Protein AF-A0A024Q5N3-F1 (afdb_monomer_lite)

Organism: NCBI:txid1462526

Structure (mmCIF, N/CA/C/O backbone):
data_AF-A0A024Q5N3-F1
#
_entry.id   AF-A0A024Q5N3-F1
#
loop_
_atom_site.group_PDB
_atom_site.id
_atom_site.type_symbol
_atom_site.label_atom_id
_atom_site.label_alt_id
_atom_site.label_comp_id
_atom_site.label_asym_id
_atom_site.label_entity_id
_atom_site.label_seq_id
_atom_site.pdbx_PDB_ins_code
_atom_site.Cartn_x
_atom_site.Cartn_y
_atom_site.Cartn_z
_atom_site.occupancy
_atom_site.B_iso_or_equiv
_atom_site.auth_seq_id
_atom_site.auth_comp_id
_atom_site.auth_asym_id
_atom_site.auth_atom_id
_atom_site.pdbx_PDB_model_num
ATOM 1 N N . MET A 1 1 ? -43.959 -1.132 34.176 1.00 40.09 1 MET A N 1
ATOM 2 C CA . MET A 1 1 ? -42.951 -1.967 33.492 1.00 40.09 1 MET A CA 1
ATOM 3 C C . MET A 1 1 ? -42.420 -1.121 32.351 1.00 40.09 1 MET A C 1
ATOM 5 O O . MET A 1 1 ? -43.233 -0.671 31.560 1.00 40.09 1 MET A O 1
ATOM 9 N N . SER A 1 2 ? -41.135 -0.762 32.372 1.00 48.28 2 SER A N 1
ATOM 10 C CA . SER A 1 2 ? -40.519 0.089 31.346 1.00 48.28 2 SER A CA 1
ATOM 11 C C . SER A 1 2 ? -39.813 -0.834 30.360 1.00 48.28 2 SER A C 1
ATOM 13 O O . SER A 1 2 ? -38.834 -1.474 30.735 1.00 48.28 2 SER A O 1
ATOM 15 N N . GLU A 1 3 ? -40.350 -0.969 29.152 1.00 47.81 3 GLU A N 1
ATOM 16 C CA . GLU A 1 3 ? -39.669 -1.657 28.057 1.00 47.81 3 GLU A CA 1
ATOM 17 C C . GLU A 1 3 ? -38.623 -0.696 27.489 1.00 47.81 3 GLU A C 1
ATOM 19 O O . GLU A 1 3 ? -38.945 0.362 26.953 1.00 47.81 3 GLU A O 1
ATOM 24 N N . THR A 1 4 ? -37.350 -1.020 27.697 1.00 51.47 4 THR A N 1
ATOM 25 C CA . THR A 1 4 ? -36.238 -0.295 27.084 1.00 51.47 4 THR A CA 1
ATOM 26 C C . THR A 1 4 ? -36.064 -0.834 25.669 1.00 51.47 4 THR A C 1
ATOM 28 O O . THR A 1 4 ? -35.485 -1.902 25.481 1.00 51.47 4 THR A O 1
ATOM 31 N N . GLU A 1 5 ? -36.563 -0.114 24.667 1.00 50.31 5 GLU A N 1
ATOM 32 C CA . GLU A 1 5 ? -36.294 -0.436 23.264 1.00 50.31 5 GLU A CA 1
ATOM 33 C C . GLU A 1 5 ? -34.859 -0.032 22.900 1.00 50.31 5 GLU A C 1
ATOM 35 O O . GLU A 1 5 ? -34.564 1.130 22.601 1.00 50.31 5 GLU A O 1
ATOM 40 N N . SER A 1 6 ? -33.935 -0.998 22.913 1.00 49.00 6 SER A N 1
ATOM 41 C CA . SER A 1 6 ? -32.600 -0.787 22.354 1.00 49.00 6 SER A CA 1
ATOM 42 C C . SER A 1 6 ? -32.689 -0.791 20.830 1.00 49.00 6 SER A C 1
ATOM 44 O O . SER A 1 6 ? -32.915 -1.830 20.209 1.00 49.00 6 SER A O 1
ATOM 46 N N . HIS A 1 7 ? -32.487 0.367 20.218 1.00 49.19 7 HIS A N 1
ATOM 47 C CA . HIS A 1 7 ? -32.388 0.484 18.772 1.00 49.19 7 HIS A CA 1
ATOM 48 C C . HIS A 1 7 ? -30.937 0.218 18.358 1.00 49.19 7 HIS A C 1
ATOM 50 O O . HIS A 1 7 ? -30.071 1.078 18.496 1.00 49.19 7 HIS A O 1
ATOM 56 N N . GLY A 1 8 ? -30.658 -0.996 17.886 1.00 46.12 8 GLY A N 1
ATOM 57 C CA . GLY A 1 8 ? -29.378 -1.341 17.271 1.00 46.12 8 GLY A CA 1
ATOM 58 C C . GLY A 1 8 ? -29.438 -1.101 15.766 1.00 46.12 8 GLY A C 1
ATOM 59 O O . GLY A 1 8 ? -30.262 -1.703 15.081 1.00 46.12 8 GLY A O 1
ATOM 60 N N . LYS A 1 9 ? -28.572 -0.234 15.233 1.00 54.22 9 LYS A N 1
ATOM 61 C CA . LYS A 1 9 ? -28.393 -0.071 13.785 1.00 54.22 9 LYS A CA 1
ATOM 62 C C . LYS A 1 9 ? -27.210 -0.929 13.345 1.00 54.22 9 LYS A C 1
ATOM 64 O O . LYS A 1 9 ? -26.081 -0.652 13.732 1.00 54.22 9 LYS A O 1
ATOM 69 N N . VAL A 1 10 ? -27.464 -1.954 12.534 1.00 48.44 10 VAL A N 1
ATOM 70 C CA . VAL A 1 10 ? -26.396 -2.699 11.854 1.00 48.44 10 VAL A CA 1
ATOM 71 C C . VAL A 1 10 ? -25.972 -1.885 10.633 1.00 48.44 10 VAL A C 1
ATOM 73 O O . VAL A 1 10 ? -26.799 -1.582 9.773 1.00 48.44 10 VAL A O 1
ATOM 76 N N . VAL A 1 11 ? -24.701 -1.491 10.580 1.00 57.25 11 VAL A N 1
ATOM 77 C CA . VAL A 1 11 ? -24.090 -0.817 9.427 1.00 57.25 11 VAL A CA 1
ATOM 78 C C . VAL A 1 11 ? -23.000 -1.738 8.891 1.00 57.25 11 VAL A C 1
ATOM 80 O O . VAL A 1 11 ? -22.147 -2.180 9.656 1.00 57.25 11 VAL A O 1
ATOM 83 N N . ASN A 1 12 ? -23.035 -2.043 7.593 1.00 52.88 12 ASN A N 1
ATOM 84 C CA . ASN A 1 12 ? -21.950 -2.766 6.934 1.00 52.88 12 ASN A CA 1
ATOM 85 C C . ASN A 1 12 ? -20.799 -1.784 6.689 1.00 52.88 12 ASN A C 1
ATOM 87 O O . ASN A 1 12 ? -20.980 -0.836 5.929 1.00 52.88 12 ASN A O 1
ATOM 91 N N . ALA A 1 13 ? -19.652 -2.000 7.332 1.00 61.28 13 ALA A N 1
ATOM 92 C CA . ALA A 1 13 ? -18.434 -1.246 7.050 1.00 61.28 13 ALA A CA 1
ATOM 93 C C . ALA A 1 13 ? -17.766 -1.787 5.777 1.00 61.28 13 ALA A C 1
ATOM 95 O O . ALA A 1 13 ? -17.676 -3.001 5.586 1.00 61.28 13 ALA A O 1
ATOM 96 N N . THR A 1 14 ? -17.310 -0.888 4.912 1.00 78.06 14 THR A N 1
ATOM 97 C CA . THR A 1 14 ? -16.452 -1.192 3.761 1.00 78.06 14 THR A CA 1
ATOM 98 C C . THR A 1 14 ? -14.983 -0.993 4.130 1.00 78.06 14 THR A C 1
ATOM 100 O O . THR A 1 14 ? -14.680 -0.358 5.140 1.00 78.06 14 THR A O 1
ATOM 103 N N . THR A 1 15 ? -14.045 -1.466 3.301 1.00 78.81 15 THR A N 1
ATOM 104 C CA . THR A 1 15 ? -12.610 -1.199 3.513 1.00 78.81 15 THR A CA 1
ATOM 105 C C . THR A 1 15 ? -12.330 0.296 3.671 1.00 78.81 15 THR A C 1
ATOM 107 O O . THR A 1 15 ? -11.554 0.679 4.538 1.00 78.81 15 THR A O 1
ATOM 110 N N . LYS A 1 16 ? -13.022 1.148 2.903 1.00 80.38 16 LYS A N 1
ATOM 111 C CA . LYS A 1 16 ? -12.877 2.613 2.938 1.00 80.38 16 LYS A CA 1
ATOM 112 C C . LYS A 1 16 ? -13.357 3.259 4.238 1.00 80.38 16 LYS A C 1
ATOM 114 O O . LYS A 1 16 ? -13.024 4.409 4.489 1.00 80.38 16 LYS A O 1
ATOM 119 N N . ASP A 1 17 ? -1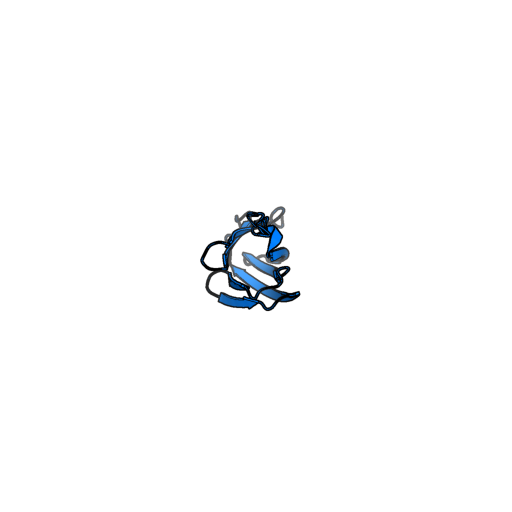4.141 2.540 5.039 1.00 84.19 17 ASP A N 1
ATOM 120 C CA . ASP A 1 17 ? -14.564 2.983 6.370 1.00 84.19 17 ASP A CA 1
ATOM 121 C C . ASP A 1 17 ? -13.557 2.567 7.459 1.00 84.19 17 ASP A C 1
ATOM 123 O O . ASP A 1 17 ? -13.656 3.020 8.597 1.00 84.19 17 ASP A O 1
ATOM 127 N N . LEU A 1 18 ? -12.601 1.689 7.128 1.00 89.56 18 LEU A N 1
ATOM 128 C CA . LEU A 1 18 ? -11.654 1.082 8.067 1.00 89.56 18 LEU A CA 1
ATOM 129 C C . LEU A 1 18 ? -10.211 1.528 7.822 1.00 89.56 18 LEU A C 1
ATOM 131 O O . LEU A 1 18 ? -9.476 1.808 8.769 1.00 89.56 18 LEU A O 1
ATOM 135 N N . LEU A 1 19 ? -9.809 1.589 6.553 1.00 92.69 19 LEU A N 1
ATOM 136 C CA . LEU A 1 19 ? -8.466 1.930 6.111 1.00 92.69 19 LEU A CA 1
ATOM 137 C C . LEU A 1 19 ? -8.512 3.049 5.071 1.00 92.69 19 LEU A C 1
ATOM 139 O O . LEU A 1 19 ? -9.317 3.020 4.140 1.00 92.69 19 LEU A O 1
ATOM 143 N N . ASP A 1 20 ? -7.585 3.987 5.208 1.00 94.69 20 ASP A N 1
ATOM 144 C CA . ASP A 1 20 ? -7.232 4.948 4.169 1.00 94.69 20 ASP A CA 1
ATOM 145 C C . ASP A 1 20 ? -5.939 4.465 3.499 1.00 94.69 20 ASP A C 1
ATOM 147 O O . ASP A 1 20 ? -4.934 4.230 4.177 1.00 94.69 20 ASP A O 1
ATOM 151 N N . ILE A 1 21 ? -6.004 4.204 2.194 1.00 93.94 21 ILE A N 1
ATOM 152 C CA . ILE A 1 21 ? -4.962 3.510 1.430 1.00 93.94 21 ILE A CA 1
ATOM 153 C C . ILE A 1 21 ? -4.554 4.398 0.264 1.00 93.94 21 ILE A C 1
ATOM 155 O O . ILE A 1 21 ? -5.388 4.767 -0.561 1.00 93.94 21 ILE A O 1
ATOM 159 N N . ASP A 1 22 ? -3.260 4.665 0.178 1.00 94.25 22 ASP A N 1
ATOM 160 C CA . ASP A 1 22 ? -2.646 5.466 -0.869 1.00 94.25 22 ASP A CA 1
ATOM 161 C C . ASP A 1 22 ? -1.402 4.734 -1.397 1.00 94.25 22 ASP A C 1
ATOM 163 O O . ASP A 1 22 ? -0.711 4.030 -0.648 1.00 94.25 22 ASP A O 1
ATOM 167 N N . ALA A 1 23 ? -1.164 4.819 -2.704 1.00 94.00 23 ALA A N 1
ATOM 168 C CA . ALA A 1 23 ? -0.028 4.177 -3.340 1.00 94.00 23 ALA A CA 1
ATOM 169 C C . ALA A 1 23 ? 0.480 5.004 -4.522 1.00 94.00 23 ALA A C 1
ATOM 171 O O . ALA A 1 23 ? -0.257 5.257 -5.475 1.00 94.00 23 ALA A O 1
ATOM 172 N N . ASP A 1 24 ? 1.767 5.338 -4.481 1.00 93.00 24 ASP A N 1
ATOM 173 C CA . ASP A 1 24 ? 2.421 6.228 -5.435 1.00 93.00 24 ASP A CA 1
ATOM 174 C C . ASP A 1 24 ? 3.613 5.538 -6.105 1.00 93.00 24 ASP A C 1
ATOM 176 O O . ASP A 1 24 ? 4.490 4.969 -5.445 1.00 93.00 24 ASP A O 1
ATOM 180 N N . LEU A 1 25 ? 3.703 5.641 -7.433 1.00 92.00 25 LEU A N 1
ATOM 181 C CA . LEU A 1 25 ? 4.918 5.285 -8.165 1.00 92.00 25 LEU A CA 1
ATOM 182 C C . LEU A 1 25 ? 5.970 6.385 -7.968 1.00 92.00 25 LEU A C 1
ATOM 184 O O . LEU A 1 25 ? 5.836 7.485 -8.499 1.00 92.00 25 LEU A O 1
ATOM 188 N N . LEU A 1 26 ? 7.057 6.076 -7.260 1.00 92.06 26 LEU A N 1
ATOM 189 C CA . LEU A 1 26 ? 8.162 7.015 -7.054 1.00 92.06 26 LEU A CA 1
ATOM 190 C C . LEU A 1 26 ? 9.141 7.027 -8.231 1.00 92.06 26 LEU A C 1
ATOM 192 O O . LEU A 1 26 ? 9.687 8.069 -8.584 1.00 92.06 26 LEU A O 1
ATOM 196 N N . SER A 1 27 ? 9.433 5.856 -8.803 1.00 90.75 27 SER A N 1
ATOM 197 C CA . SER A 1 27 ? 10.308 5.732 -9.975 1.00 90.75 27 SER A CA 1
ATOM 198 C C . SER A 1 27 ? 10.127 4.400 -10.690 1.00 90.75 27 SER A C 1
ATOM 200 O O . SER A 1 27 ? 9.778 3.396 -10.069 1.00 90.75 27 SER A O 1
ATOM 202 N N . PHE A 1 28 ? 10.436 4.401 -11.985 1.00 90.12 28 PHE A N 1
ATOM 203 C CA . PHE A 1 28 ? 10.577 3.213 -12.817 1.00 90.12 28 PHE A CA 1
ATOM 204 C C . PHE A 1 28 ? 11.836 3.369 -13.672 1.00 90.12 28 PHE A C 1
ATOM 206 O O . PHE A 1 28 ? 11.945 4.323 -14.443 1.00 90.12 28 PHE A O 1
ATOM 213 N N . ASP A 1 29 ? 12.822 2.496 -13.473 1.00 88.75 29 ASP A N 1
ATOM 214 C CA . ASP A 1 29 ? 14.123 2.611 -14.134 1.00 88.75 29 ASP A CA 1
ATOM 215 C C . ASP A 1 29 ? 14.257 1.733 -15.392 1.00 88.75 29 ASP A C 1
ATOM 217 O O . ASP A 1 29 ? 13.436 0.864 -15.683 1.00 88.75 29 ASP A O 1
ATOM 221 N N . ALA A 1 30 ? 15.344 1.941 -16.142 1.00 87.75 30 ALA A N 1
ATOM 222 C CA . ALA A 1 30 ? 15.643 1.190 -17.364 1.00 87.75 30 ALA A CA 1
ATOM 223 C C . ALA A 1 30 ? 15.972 -0.300 -17.124 1.00 87.75 30 ALA A C 1
ATOM 225 O O . ALA A 1 30 ? 16.017 -1.079 -18.074 1.00 87.75 30 ALA A O 1
ATOM 226 N N . ALA A 1 31 ? 16.219 -0.710 -15.875 1.00 91.88 31 ALA A N 1
ATOM 227 C CA . ALA A 1 31 ? 16.363 -2.116 -15.491 1.00 91.88 31 ALA A CA 1
ATOM 228 C C . ALA A 1 31 ? 15.008 -2.765 -15.149 1.00 91.88 31 ALA A C 1
ATOM 230 O O . ALA A 1 31 ? 14.960 -3.927 -14.721 1.00 91.88 31 ALA A O 1
ATOM 231 N N . CYS A 1 32 ? 13.923 -2.021 -15.370 1.00 91.38 32 CYS A N 1
ATOM 232 C CA . CYS A 1 32 ? 12.544 -2.406 -15.142 1.00 91.38 32 CYS A CA 1
ATOM 233 C C . CYS A 1 32 ? 12.276 -2.678 -13.655 1.00 91.38 32 CYS A C 1
ATOM 235 O O . CYS A 1 32 ? 11.567 -3.614 -13.271 1.00 91.38 32 CYS A O 1
ATOM 237 N N . VAL A 1 33 ? 12.891 -1.847 -12.809 1.00 93.31 33 VAL A N 1
ATOM 238 C CA . VAL A 1 33 ? 12.710 -1.828 -11.362 1.00 93.31 33 VAL A CA 1
ATOM 239 C C . VAL A 1 33 ? 11.861 -0.622 -10.985 1.00 93.31 33 VAL A C 1
ATOM 241 O O . VAL A 1 33 ? 12.175 0.519 -11.322 1.00 93.31 33 VAL A O 1
ATOM 244 N N . THR A 1 34 ? 10.775 -0.886 -10.267 1.00 91.81 34 THR A N 1
ATOM 245 C CA . THR A 1 34 ? 9.847 0.123 -9.760 1.00 91.81 34 THR A CA 1
ATOM 246 C C . THR A 1 34 ? 10.062 0.329 -8.271 1.00 91.81 34 THR A C 1
ATOM 248 O O . THR A 1 34 ? 10.180 -0.651 -7.531 1.00 91.81 34 THR A O 1
ATOM 251 N N . ASN A 1 35 ? 10.035 1.580 -7.825 1.00 94.50 35 ASN A N 1
ATOM 252 C CA . ASN A 1 35 ? 9.944 1.937 -6.412 1.00 94.50 35 ASN A CA 1
ATOM 253 C C . ASN A 1 35 ? 8.581 2.564 -6.167 1.00 94.50 35 ASN A C 1
ATOM 255 O O . ASN A 1 35 ? 8.235 3.550 -6.817 1.00 94.50 35 ASN A O 1
ATOM 259 N N . ILE A 1 36 ? 7.813 1.975 -5.260 1.00 94.31 36 ILE A N 1
ATOM 260 C CA . ILE A 1 36 ? 6.422 2.349 -5.012 1.00 94.31 36 ILE A CA 1
ATOM 261 C C . ILE A 1 36 ? 6.261 2.606 -3.528 1.00 94.31 36 ILE A C 1
ATOM 263 O O . ILE A 1 36 ? 6.613 1.752 -2.721 1.00 94.31 36 ILE A O 1
ATOM 267 N N . GLU A 1 37 ? 5.748 3.773 -3.169 1.00 95.75 37 GLU A N 1
ATOM 268 C CA . GLU A 1 37 ? 5.375 4.069 -1.794 1.00 95.75 37 GLU A CA 1
ATOM 269 C C . GLU A 1 37 ? 3.950 3.584 -1.551 1.00 95.75 37 GLU A C 1
ATOM 271 O O . GLU A 1 37 ? 3.050 3.917 -2.311 1.00 95.75 37 GLU A O 1
ATOM 276 N N . ILE A 1 38 ? 3.749 2.792 -0.503 1.00 95.38 38 ILE A N 1
ATOM 277 C CA . ILE A 1 38 ? 2.429 2.350 -0.056 1.00 95.38 38 ILE A CA 1
ATOM 278 C C . ILE A 1 38 ? 2.196 2.918 1.334 1.00 95.38 38 ILE A C 1
ATOM 280 O O . ILE A 1 38 ? 2.993 2.685 2.249 1.00 95.38 38 ILE A O 1
ATOM 284 N N . LYS A 1 39 ? 1.081 3.626 1.492 1.00 96.38 39 LYS A N 1
ATOM 285 C CA . LYS A 1 39 ? 0.606 4.193 2.750 1.00 96.38 39 LYS A CA 1
ATOM 286 C C . LYS A 1 39 ? -0.722 3.554 3.114 1.00 96.38 39 LYS A C 1
ATOM 288 O O . LYS A 1 39 ? -1.654 3.531 2.318 1.00 96.38 39 LYS A O 1
ATOM 293 N N . ILE A 1 40 ? -0.807 3.027 4.329 1.00 95.81 40 ILE A N 1
ATOM 294 C CA . ILE A 1 40 ? -2.029 2.428 4.865 1.00 95.81 40 ILE A CA 1
ATOM 295 C C . ILE A 1 40 ? -2.245 3.002 6.253 1.00 95.81 40 ILE A C 1
ATOM 297 O O . ILE A 1 40 ? -1.445 2.771 7.160 1.00 95.81 40 ILE A O 1
ATOM 301 N N . LYS A 1 41 ? -3.330 3.747 6.428 1.00 96.25 41 LYS A N 1
ATOM 302 C CA . LYS A 1 41 ? -3.720 4.319 7.709 1.00 96.25 41 LYS A CA 1
ATOM 303 C C . LYS A 1 41 ? -4.945 3.607 8.247 1.00 96.25 41 LYS A C 1
ATOM 305 O O . LYS A 1 41 ? -5.952 3.497 7.555 1.00 96.25 41 LYS A O 1
ATOM 310 N N . ASN A 1 42 ? -4.884 3.186 9.503 1.00 95.56 42 ASN A N 1
ATOM 311 C CA . ASN A 1 42 ? -6.069 2.730 10.211 1.00 95.56 42 ASN A CA 1
ATOM 312 C C . ASN A 1 42 ? -6.902 3.941 10.650 1.00 95.56 42 ASN A C 1
ATOM 314 O O . ASN A 1 42 ? -6.463 4.735 11.482 1.00 95.56 42 ASN A O 1
ATOM 318 N N . ILE A 1 43 ? -8.090 4.093 10.070 1.00 95.50 43 ILE A N 1
ATOM 319 C CA . ILE A 1 43 ? -9.043 5.162 10.407 1.00 95.50 43 ILE A CA 1
ATOM 320 C C . ILE A 1 43 ? -10.184 4.667 11.306 1.00 95.50 43 ILE A C 1
ATOM 322 O O . ILE A 1 43 ? -11.044 5.460 11.680 1.00 95.50 43 ILE A O 1
ATOM 326 N N . ALA A 1 44 ? -10.180 3.384 11.674 1.00 91.44 44 ALA A N 1
ATOM 327 C CA . ALA A 1 44 ? -11.114 2.813 12.630 1.00 91.44 44 ALA A CA 1
ATOM 328 C C . ALA A 1 44 ? -10.659 3.031 14.083 1.00 91.44 44 ALA A C 1
ATOM 330 O O . ALA A 1 44 ? -9.475 3.186 14.380 1.00 91.44 44 ALA A O 1
ATOM 331 N N . ASP A 1 45 ? -11.614 2.937 15.010 1.00 91.75 45 ASP A N 1
ATOM 332 C CA . ASP A 1 45 ? -11.375 3.008 16.462 1.00 91.75 45 ASP A CA 1
ATOM 333 C C . ASP A 1 45 ? -10.905 1.671 17.071 1.00 91.75 45 ASP A C 1
ATOM 335 O O . ASP A 1 45 ? -10.806 1.524 18.291 1.00 91.75 45 ASP A O 1
ATOM 339 N N . VAL A 1 46 ? -10.634 0.669 16.233 1.00 91.25 46 VAL A N 1
ATOM 340 C CA . VAL A 1 46 ? -10.175 -0.663 16.640 1.00 91.25 46 VAL A CA 1
ATOM 341 C C . VAL A 1 46 ? -8.864 -1.007 15.957 1.00 91.25 46 VAL A C 1
ATOM 343 O O . VAL A 1 46 ? -8.553 -0.507 14.881 1.00 91.25 46 VAL A O 1
ATOM 346 N N . GLU A 1 47 ? -8.088 -1.880 16.583 1.00 94.25 47 GLU A N 1
ATOM 347 C CA . GLU A 1 47 ? -6.871 -2.407 15.983 1.00 94.25 47 GLU A CA 1
ATOM 348 C C . GLU A 1 47 ? -7.199 -3.316 14.790 1.00 94.25 47 GLU A C 1
ATOM 350 O O . GLU A 1 47 ? -8.088 -4.172 14.865 1.00 94.25 47 GLU A O 1
ATO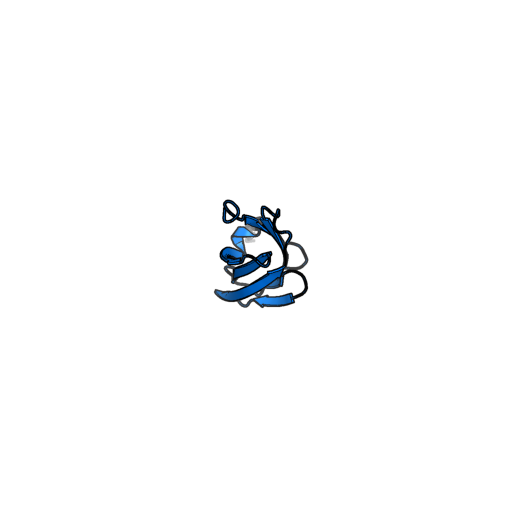M 355 N N . ILE A 1 48 ? -6.465 -3.139 13.689 1.00 93.44 48 ILE A N 1
ATOM 356 C CA . ILE A 1 48 ? -6.667 -3.889 12.451 1.00 93.44 48 ILE A CA 1
ATOM 357 C C . ILE A 1 48 ? -5.390 -4.663 12.106 1.00 93.44 48 ILE A C 1
ATOM 359 O O . ILE A 1 48 ? -4.395 -4.065 11.685 1.00 93.44 48 ILE A O 1
ATOM 363 N N . PRO A 1 49 ? -5.391 -6.004 12.226 1.00 94.50 49 PRO A N 1
ATOM 364 C CA . PRO A 1 49 ? -4.348 -6.823 11.633 1.00 94.50 49 PRO A CA 1
ATOM 365 C C . PRO A 1 49 ? -4.510 -6.833 10.111 1.00 94.50 49 PRO A C 1
ATOM 367 O O . PRO A 1 49 ? -5.589 -7.150 9.597 1.00 94.50 49 PRO A O 1
ATOM 370 N N . ILE A 1 50 ? -3.430 -6.528 9.396 1.00 94.06 50 ILE A N 1
ATOM 371 C CA . ILE A 1 50 ? -3.366 -6.560 7.935 1.00 94.06 50 ILE A CA 1
ATOM 372 C C . ILE A 1 50 ? -2.207 -7.433 7.449 1.00 94.06 50 ILE A C 1
ATOM 374 O O . ILE A 1 50 ? -1.247 -7.733 8.162 1.00 94.06 50 ILE A O 1
ATOM 378 N N . LYS A 1 51 ? -2.297 -7.836 6.192 1.00 94.81 51 LYS A N 1
ATOM 379 C CA . LYS A 1 51 ? -1.289 -8.557 5.439 1.00 94.81 51 LYS A CA 1
ATOM 380 C C . LYS A 1 51 ? -1.194 -7.904 4.063 1.00 94.81 51 LYS A C 1
ATOM 382 O O . LYS A 1 51 ? -2.144 -7.986 3.292 1.00 94.81 51 LYS A O 1
ATOM 387 N N . LEU A 1 52 ? -0.065 -7.257 3.792 1.00 93.81 52 LEU A N 1
ATOM 388 C CA . LEU A 1 52 ? 0.287 -6.693 2.493 1.00 93.81 52 LEU A CA 1
ATOM 389 C C . LEU A 1 52 ? 1.248 -7.667 1.802 1.00 93.81 52 LEU A C 1
ATOM 391 O O . LEU A 1 52 ? 2.378 -7.852 2.254 1.00 93.81 52 LEU A O 1
ATOM 395 N N . ASP A 1 53 ? 0.773 -8.343 0.759 1.00 91.69 53 ASP A N 1
ATOM 396 C CA . ASP A 1 53 ? 1.400 -9.523 0.156 1.00 91.69 53 ASP A CA 1
ATOM 397 C C . ASP A 1 53 ? 1.793 -10.569 1.207 1.00 91.69 53 ASP A C 1
ATOM 399 O O . ASP A 1 53 ? 0.933 -11.236 1.763 1.00 91.69 53 ASP A O 1
ATOM 403 N N . GLU A 1 54 ? 3.079 -10.736 1.518 1.00 89.38 54 GLU A N 1
ATOM 404 C CA . GLU A 1 54 ? 3.560 -11.668 2.545 1.00 89.38 54 GLU A CA 1
ATOM 405 C C . GLU A 1 54 ? 3.801 -10.994 3.904 1.00 89.38 54 GLU A C 1
ATOM 407 O O . GLU A 1 54 ? 3.942 -11.680 4.923 1.00 89.38 54 GLU A O 1
ATOM 412 N N . LYS A 1 55 ? 3.802 -9.658 3.949 1.00 91.62 55 LYS A N 1
ATOM 413 C CA . LYS A 1 55 ? 4.136 -8.877 5.138 1.00 91.62 55 LYS A CA 1
ATOM 414 C C . LYS A 1 55 ? 2.917 -8.707 6.032 1.00 91.62 55 LYS A C 1
ATOM 416 O O . LYS A 1 55 ? 1.930 -8.088 5.652 1.00 91.62 55 LYS A O 1
ATOM 421 N N . LYS A 1 56 ? 2.997 -9.244 7.248 1.00 94.50 56 LYS A N 1
ATOM 422 C CA . LYS A 1 56 ? 1.963 -9.086 8.278 1.00 94.50 56 LYS A CA 1
ATOM 423 C C . LYS A 1 56 ? 2.264 -7.871 9.145 1.00 94.50 56 LYS A C 1
ATOM 425 O O . LYS A 1 56 ? 3.404 -7.692 9.570 1.00 94.50 56 LYS A O 1
ATOM 430 N N . LEU A 1 57 ? 1.239 -7.077 9.417 1.00 93.94 57 LEU A N 1
ATOM 431 C CA . LEU A 1 57 ? 1.297 -5.859 10.216 1.00 93.94 57 LEU A CA 1
ATOM 432 C C . LEU A 1 57 ? 0.061 -5.793 11.113 1.00 93.94 57 LEU A C 1
ATOM 434 O O . LEU A 1 57 ? -0.966 -6.414 10.839 1.00 93.94 57 LEU A O 1
ATOM 438 N N . GLN A 1 58 ? 0.159 -5.018 12.180 1.00 94.94 58 GLN A N 1
ATOM 439 C CA . GLN A 1 58 ? -0.940 -4.754 13.094 1.00 94.94 58 GLN A CA 1
ATOM 440 C C . GLN A 1 58 ? -1.008 -3.245 13.259 1.00 94.94 58 GLN A C 1
ATOM 442 O O .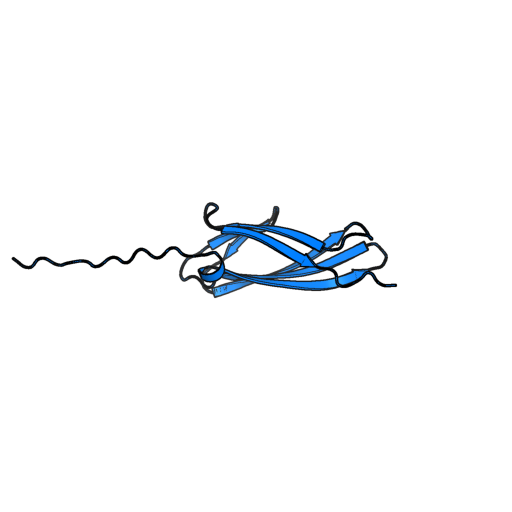 GLN A 1 58 ? -0.032 -2.651 13.702 1.00 94.94 58 GLN A O 1
ATOM 447 N N . LEU A 1 59 ? -2.106 -2.638 12.806 1.00 95.69 59 LEU A N 1
ATOM 448 C CA . LEU A 1 59 ? -2.282 -1.191 12.825 1.00 95.69 59 LEU A CA 1
ATOM 449 C C . LEU A 1 59 ? -3.197 -0.801 13.978 1.00 95.69 59 LEU A C 1
ATOM 451 O O . LEU A 1 59 ? -4.381 -1.148 13.993 1.00 95.69 59 LEU A O 1
ATOM 455 N N . SER A 1 60 ? -2.659 -0.039 14.918 1.00 96.88 60 SER A N 1
ATOM 456 C CA . SER A 1 60 ? -3.418 0.596 15.993 1.00 96.88 60 SER A CA 1
ATOM 457 C C . SER A 1 60 ? -4.356 1.677 15.432 1.00 96.88 60 SER A C 1
ATOM 459 O O . SER A 1 60 ? -4.101 2.194 14.342 1.00 96.88 60 SER A O 1
ATOM 461 N N . PRO A 1 61 ? -5.425 2.066 16.148 1.00 96.94 61 PRO A N 1
ATOM 462 C CA . PRO A 1 61 ? -6.281 3.182 15.742 1.00 96.94 61 PRO A CA 1
ATOM 463 C C . PRO A 1 61 ? -5.475 4.453 15.436 1.00 96.94 61 PRO A C 1
ATOM 465 O O . PRO A 1 61 ? -4.684 4.911 16.263 1.00 96.94 61 PRO A O 1
ATOM 468 N N . GLY A 1 62 ? -5.660 5.019 14.242 1.00 96.56 62 GLY A N 1
ATOM 469 C CA . GLY A 1 62 ? -4.949 6.211 13.773 1.00 96.56 62 GLY A CA 1
ATOM 470 C C . GLY A 1 62 ? -3.519 5.979 13.272 1.00 96.56 62 GLY A C 1
ATOM 471 O O . GLY A 1 62 ? -2.912 6.924 12.760 1.00 96.56 62 GLY A O 1
ATOM 472 N N . GLU A 1 63 ? -2.973 4.766 13.397 1.00 97.56 63 GLU A N 1
ATOM 473 C CA . GLU A 1 63 ? -1.611 4.440 12.970 1.00 97.56 63 GLU A CA 1
ATOM 474 C C . GLU A 1 63 ? -1.483 4.489 11.444 1.00 97.56 63 GLU A C 1
ATOM 476 O O . GLU A 1 63 ? -2.321 3.953 10.717 1.00 97.56 63 GLU A O 1
ATOM 481 N N . LEU A 1 64 ? -0.414 5.135 10.969 1.00 96.81 64 LEU A N 1
ATOM 482 C CA . LEU A 1 64 ? -0.027 5.177 9.564 1.00 96.81 64 LEU A CA 1
ATOM 483 C C . LEU A 1 64 ? 1.180 4.266 9.351 1.00 96.81 64 LEU A C 1
ATOM 485 O O . LEU A 1 64 ? 2.267 4.527 9.865 1.00 96.81 64 LEU A O 1
ATOM 489 N N . PHE A 1 65 ? 0.994 3.248 8.527 1.00 95.62 65 PHE A N 1
ATOM 490 C CA . PHE A 1 65 ? 2.076 2.485 7.935 1.00 95.62 65 PHE A CA 1
ATOM 491 C C . PHE A 1 65 ? 2.477 3.108 6.596 1.00 95.62 65 PHE A C 1
ATOM 493 O O . PHE A 1 65 ? 1.614 3.463 5.798 1.00 95.62 65 PHE A O 1
ATOM 500 N N . SER A 1 66 ? 3.783 3.239 6.361 1.00 95.88 66 SER A N 1
ATOM 501 C CA . SER A 1 66 ? 4.356 3.762 5.118 1.00 95.88 66 SER A CA 1
ATOM 502 C C . SER A 1 66 ? 5.604 2.961 4.772 1.00 95.88 66 SER A C 1
ATOM 504 O O . SER A 1 66 ? 6.516 2.854 5.595 1.00 95.88 66 SER A O 1
ATOM 506 N N . GLU A 1 67 ? 5.665 2.402 3.568 1.00 94.25 67 GLU A N 1
ATOM 507 C CA . GLU A 1 67 ? 6.828 1.652 3.093 1.00 94.25 67 GLU A CA 1
ATOM 508 C C . GLU A 1 67 ? 7.062 1.884 1.605 1.00 94.25 67 GLU A C 1
ATOM 510 O O . GLU A 1 67 ? 6.125 1.904 0.812 1.00 94.25 67 GLU A O 1
ATOM 515 N N . VAL A 1 68 ? 8.335 2.010 1.229 1.00 95.62 68 VAL A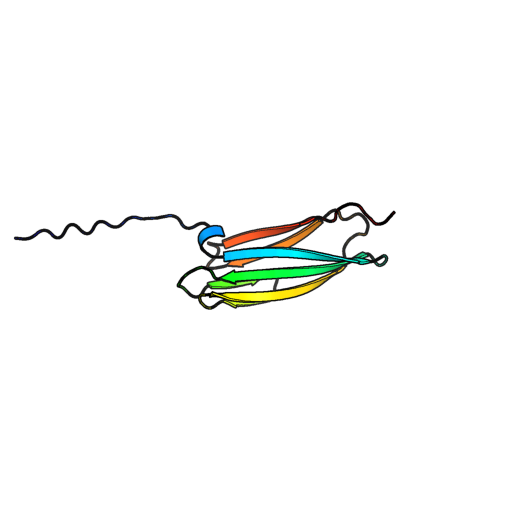 N 1
ATOM 516 C CA . VAL A 1 68 ? 8.748 1.978 -0.172 1.00 95.62 68 VAL A CA 1
ATOM 517 C C . VAL A 1 68 ? 9.088 0.541 -0.540 1.00 95.62 68 VAL A C 1
ATOM 519 O O . VAL A 1 68 ? 10.029 -0.042 -0.002 1.00 95.62 68 VAL A O 1
ATOM 522 N N . VAL A 1 69 ? 8.326 -0.023 -1.471 1.00 94.06 69 VAL A N 1
ATOM 523 C CA . VAL A 1 69 ? 8.524 -1.370 -1.991 1.00 94.06 69 VAL A CA 1
ATOM 524 C C . VAL A 1 69 ? 9.224 -1.293 -3.340 1.00 94.06 69 VAL A C 1
ATOM 526 O O . VAL A 1 69 ? 8.726 -0.695 -4.295 1.00 94.06 69 VAL A O 1
ATOM 529 N N . THR A 1 70 ? 10.380 -1.946 -3.427 1.00 94.69 70 THR A N 1
ATOM 530 C CA . THR A 1 70 ? 11.102 -2.139 -4.684 1.00 94.69 70 THR A CA 1
ATOM 531 C C . THR A 1 70 ? 10.679 -3.459 -5.319 1.00 94.69 70 THR A C 1
ATOM 533 O O . THR A 1 70 ? 10.811 -4.522 -4.710 1.00 94.69 70 THR A O 1
ATOM 536 N N . ARG A 1 71 ? 10.198 -3.416 -6.562 1.00 91.62 71 ARG A N 1
ATOM 537 C CA . ARG A 1 71 ? 9.822 -4.610 -7.331 1.00 91.62 71 ARG A CA 1
ATOM 538 C C . ARG A 1 71 ? 10.443 -4.579 -8.713 1.00 91.62 71 ARG A C 1
ATOM 540 O O . ARG A 1 71 ? 10.449 -3.553 -9.381 1.00 91.62 71 ARG A O 1
ATOM 547 N N . LYS A 1 72 ? 10.932 -5.735 -9.154 1.00 93.06 72 LYS A N 1
ATOM 548 C CA . LYS A 1 72 ? 11.295 -5.948 -10.552 1.00 93.06 72 LYS A CA 1
ATOM 549 C C . LYS A 1 72 ? 10.062 -6.427 -11.307 1.00 93.06 72 LYS A C 1
ATOM 551 O O . LYS A 1 72 ? 9.441 -7.405 -10.892 1.00 93.06 72 LYS A O 1
ATOM 556 N N . VAL A 1 73 ? 9.731 -5.752 -12.398 1.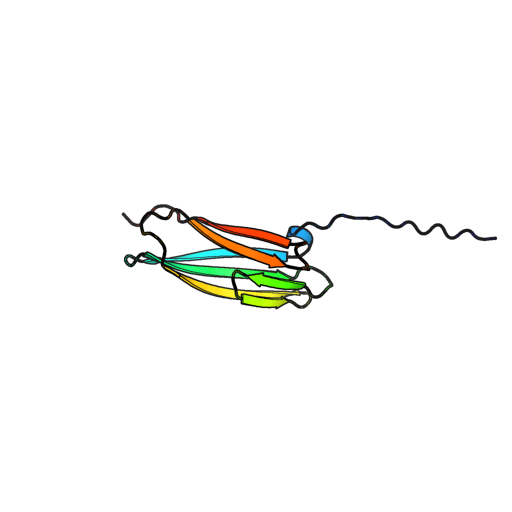00 91.75 73 VAL A N 1
ATOM 557 C CA . VAL A 1 73 ? 8.571 -6.048 -13.246 1.00 91.75 73 VAL A CA 1
ATOM 558 C C . VAL A 1 73 ? 9.017 -6.343 -14.679 1.00 91.75 73 VAL A C 1
ATOM 560 O O . VAL A 1 73 ? 10.199 -6.233 -15.014 1.00 91.75 73 VAL A O 1
ATOM 563 N N . SER A 1 74 ? 8.078 -6.758 -15.532 1.00 90.75 74 SER A N 1
ATOM 564 C CA . SER A 1 74 ? 8.322 -6.746 -16.977 1.00 90.75 74 SER A CA 1
ATOM 565 C C . SER A 1 74 ? 8.487 -5.301 -17.443 1.00 90.75 74 SER A C 1
ATOM 567 O O . SER A 1 74 ? 7.764 -4.424 -16.982 1.00 90.75 74 SER A O 1
ATOM 569 N N . CYS A 1 75 ? 9.389 -5.052 -18.388 1.00 86.50 75 CYS A N 1
ATOM 570 C CA . CYS A 1 75 ? 9.531 -3.733 -19.012 1.00 86.50 75 CYS A CA 1
ATOM 571 C C . CYS A 1 75 ? 8.276 -3.310 -19.791 1.00 86.50 75 CYS A C 1
ATOM 573 O O . CYS A 1 75 ? 8.067 -2.130 -20.037 1.00 86.50 75 CYS A O 1
ATOM 575 N N . GLU A 1 76 ? 7.448 -4.286 -20.165 1.00 88.06 76 GLU A N 1
ATOM 576 C CA . GLU A 1 76 ? 6.157 -4.100 -20.831 1.00 88.06 76 GLU A CA 1
ATOM 577 C C . GLU A 1 76 ? 4.989 -4.068 -19.831 1.00 88.06 76 GLU A C 1
ATOM 579 O O . GLU A 1 76 ? 3.831 -4.066 -20.235 1.00 88.06 76 GLU A O 1
ATOM 584 N N . ALA A 1 77 ? 5.262 -4.129 -18.521 1.00 87.69 77 ALA A N 1
ATOM 585 C CA . ALA A 1 77 ? 4.206 -4.036 -17.526 1.00 87.69 77 ALA A CA 1
ATOM 586 C C . ALA A 1 77 ? 3.572 -2.641 -17.576 1.00 87.69 77 ALA A C 1
ATOM 588 O O . ALA A 1 77 ? 4.274 -1.639 -17.661 1.00 87.69 77 ALA A O 1
ATOM 589 N N . GLU A 1 78 ? 2.248 -2.594 -17.471 1.00 88.88 78 GLU A N 1
ATOM 590 C CA . GLU A 1 78 ? 1.473 -1.347 -17.388 1.00 88.88 78 GLU A CA 1
ATOM 591 C C . GLU A 1 78 ? 1.060 -1.033 -15.946 1.00 88.88 78 GLU A C 1
ATOM 593 O O . GLU A 1 78 ? 0.596 0.061 -15.643 1.00 88.88 78 GLU A O 1
ATOM 598 N N . GLN A 1 79 ? 1.201 -2.006 -15.045 1.00 90.56 79 GLN A N 1
ATOM 599 C CA . GLN A 1 79 ? 0.818 -1.881 -13.648 1.00 90.56 79 GLN A CA 1
ATOM 600 C C . GLN A 1 79 ? 1.511 -2.929 -12.780 1.00 90.56 79 GLN A C 1
ATOM 602 O O . GLN A 1 79 ? 2.007 -3.955 -13.260 1.00 90.56 79 GLN A O 1
ATOM 607 N N . VAL A 1 80 ? 1.449 -2.715 -11.471 1.00 92.50 80 VAL A N 1
ATOM 608 C CA . VAL A 1 80 ? 1.740 -3.731 -10.465 1.00 92.50 80 VAL A CA 1
ATOM 609 C C . VAL A 1 80 ? 0.662 -3.753 -9.393 1.00 92.50 80 VAL A C 1
ATOM 611 O O . VAL A 1 80 ? 0.078 -2.731 -9.039 1.00 92.50 80 VAL A O 1
ATOM 614 N N . ASN A 1 81 ? 0.415 -4.955 -8.884 1.00 93.81 81 ASN A N 1
ATOM 615 C CA . ASN A 1 81 ? -0.665 -5.236 -7.953 1.00 93.81 81 ASN A CA 1
ATOM 616 C C . ASN A 1 81 ? -0.090 -5.671 -6.601 1.00 93.81 81 ASN A C 1
ATOM 618 O O . ASN A 1 81 ? 0.808 -6.520 -6.562 1.00 93.81 81 ASN A O 1
ATOM 622 N N . PHE A 1 82 ? -0.637 -5.148 -5.508 1.00 92.88 82 PHE A N 1
ATOM 623 C CA . PHE A 1 82 ? -0.344 -5.589 -4.143 1.00 92.88 82 PHE A CA 1
ATOM 624 C C . PHE A 1 82 ? -1.619 -6.120 -3.505 1.00 92.88 82 PHE A C 1
ATOM 626 O O . PHE A 1 82 ? -2.670 -5.482 -3.591 1.00 92.88 82 PHE A O 1
ATOM 633 N N . HIS A 1 83 ? -1.539 -7.295 -2.885 1.00 94.19 83 HIS A N 1
ATOM 634 C CA . HIS A 1 83 ? -2.703 -7.907 -2.250 1.00 94.19 83 HIS A CA 1
ATOM 635 C C . HIS A 1 83 ? -2.784 -7.480 -0.788 1.00 94.19 83 HIS A C 1
ATOM 637 O O . HIS A 1 83 ? -1.871 -7.763 -0.013 1.00 94.19 83 HIS A O 1
ATOM 643 N N . LEU A 1 84 ? -3.867 -6.805 -0.411 1.00 93.25 84 LEU A N 1
ATOM 644 C CA . LEU A 1 84 ? -4.132 -6.399 0.961 1.00 93.25 84 LEU A CA 1
ATOM 645 C C . LEU A 1 84 ? -5.260 -7.250 1.538 1.00 93.25 84 LEU A C 1
ATOM 647 O O . LEU A 1 84 ? -6.408 -7.148 1.119 1.00 93.25 84 LEU A O 1
ATOM 651 N N . ILE A 1 85 ? -4.933 -8.040 2.554 1.00 92.69 85 ILE A N 1
ATOM 652 C CA . ILE A 1 85 ? -5.908 -8.802 3.332 1.00 92.69 85 ILE A CA 1
ATOM 653 C C . ILE A 1 85 ? -5.892 -8.272 4.757 1.00 92.69 85 ILE A C 1
ATOM 655 O O . ILE A 1 85 ? -4.827 -8.088 5.335 1.00 92.69 85 ILE A O 1
ATOM 659 N N . GLY A 1 86 ? -7.044 -8.069 5.375 1.00 87.62 86 GLY A N 1
ATOM 660 C CA . GLY A 1 86 ? -7.109 -7.571 6.742 1.00 87.62 86 GLY A CA 1
ATOM 661 C C . GLY A 1 86 ? -8.360 -8.007 7.474 1.00 87.62 86 GLY A C 1
ATOM 662 O O . GLY A 1 86 ? -9.342 -8.440 6.871 1.00 87.62 86 GLY A O 1
ATOM 663 N N . PHE A 1 87 ? -8.289 -7.914 8.801 1.00 85.88 87 PHE A N 1
ATOM 664 C CA . PHE A 1 87 ? -9.427 -8.098 9.695 1.00 85.88 87 PHE A CA 1
ATOM 665 C C . PHE A 1 87 ? -10.218 -9.385 9.396 1.00 85.88 87 PHE A C 1
ATOM 667 O O . PHE A 1 87 ? -11.388 -9.330 9.061 1.00 85.88 87 PHE A O 1
ATOM 674 N N . ASN A 1 88 ? -9.581 -10.561 9.448 1.00 80.88 88 ASN A N 1
ATOM 675 C CA . ASN A 1 88 ? -10.215 -11.856 9.128 1.00 80.88 88 ASN A CA 1
ATOM 676 C C . ASN A 1 88 ? -10.834 -11.957 7.713 1.00 80.88 88 ASN A C 1
ATOM 678 O O . ASN A 1 88 ? -11.821 -12.665 7.524 1.00 80.88 88 ASN A O 1
ATOM 682 N N . SER A 1 89 ? -10.230 -11.314 6.710 1.00 80.88 89 SER A N 1
ATOM 683 C CA . SER A 1 89 ? -10.707 -11.268 5.310 1.00 80.88 89 SER A CA 1
ATOM 684 C C . SER A 1 89 ? -11.971 -10.432 5.095 1.00 80.88 89 SER A C 1
ATOM 686 O O . SER A 1 89 ? -12.581 -10.505 4.034 1.00 80.88 89 SER A O 1
ATOM 688 N N . PHE A 1 90 ? -12.364 -9.613 6.077 1.00 82.38 90 PHE A N 1
ATOM 689 C CA . PHE A 1 90 ? -13.317 -8.525 5.830 1.00 82.38 90 PHE A CA 1
ATOM 690 C C . PHE A 1 90 ? -12.722 -7.455 4.909 1.00 82.38 90 PHE A C 1
ATOM 692 O O . PHE A 1 90 ? -13.463 -6.744 4.239 1.00 82.38 90 PHE A O 1
ATOM 699 N N . ILE A 1 91 ? -11.392 -7.362 4.878 1.00 85.69 91 ILE A N 1
ATOM 700 C CA . ILE A 1 91 ? -10.630 -6.583 3.911 1.00 85.69 91 ILE A CA 1
ATOM 701 C C . ILE A 1 91 ? -9.923 -7.590 3.004 1.00 85.69 91 ILE A C 1
ATOM 703 O O . ILE A 1 91 ? -9.146 -8.411 3.495 1.00 85.69 91 ILE A O 1
ATOM 707 N N . ASP A 1 92 ? -10.220 -7.537 1.711 1.00 90.19 92 ASP A N 1
ATOM 708 C CA . ASP A 1 92 ? -9.584 -8.320 0.650 1.00 90.19 92 ASP A CA 1
ATOM 709 C C . ASP A 1 92 ? -9.589 -7.454 -0.618 1.00 90.19 92 ASP A C 1
ATOM 711 O O . ASP A 1 92 ? -10.573 -7.398 -1.354 1.00 90.19 92 ASP A O 1
ATOM 715 N N . GLU A 1 93 ? -8.523 -6.674 -0.793 1.00 89.25 93 GLU A N 1
ATOM 716 C CA . GLU A 1 93 ?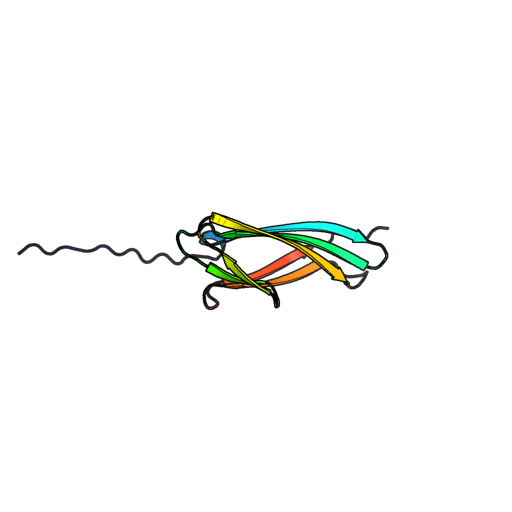 -8.412 -5.634 -1.816 1.00 89.25 93 GLU A CA 1
ATOM 717 C C . GLU A 1 93 ? -7.126 -5.793 -2.625 1.00 89.25 93 GLU A C 1
ATOM 719 O O . GLU A 1 93 ? -6.094 -6.259 -2.131 1.00 89.25 93 GLU A O 1
ATOM 724 N N . ILE A 1 94 ? -7.165 -5.330 -3.873 1.00 91.88 94 ILE A N 1
ATOM 725 C CA . ILE A 1 94 ? -5.986 -5.244 -4.734 1.00 91.88 94 ILE A CA 1
ATOM 726 C C . ILE A 1 94 ? -5.629 -3.769 -4.900 1.00 91.88 94 ILE A C 1
ATOM 728 O O . ILE A 1 94 ? -6.374 -3.009 -5.515 1.00 91.88 94 ILE A O 1
ATOM 732 N N . ILE A 1 95 ? -4.465 -3.376 -4.385 1.00 91.81 95 ILE A N 1
ATOM 733 C CA . ILE A 1 95 ? -3.886 -2.055 -4.634 1.00 91.81 95 ILE A CA 1
ATOM 734 C C . ILE A 1 95 ? -3.218 -2.115 -6.008 1.00 91.81 95 ILE A C 1
ATOM 736 O O . ILE A 1 95 ? -2.267 -2.876 -6.200 1.00 91.81 95 ILE A O 1
ATOM 740 N N . ILE A 1 96 ? -3.736 -1.348 -6.965 1.00 92.12 96 ILE A N 1
ATOM 741 C CA . ILE A 1 96 ? -3.236 -1.297 -8.342 1.00 92.12 96 ILE A CA 1
ATOM 742 C C . ILE A 1 96 ? -2.471 0.008 -8.523 1.00 92.12 96 ILE A C 1
ATOM 744 O O . ILE A 1 96 ? -3.042 1.084 -8.357 1.00 92.12 96 ILE A O 1
ATOM 748 N N . VAL A 1 97 ? -1.198 -0.095 -8.895 1.00 91.88 97 VAL A N 1
ATOM 749 C CA . VAL A 1 97 ? -0.358 1.054 -9.243 1.00 91.88 97 VAL A CA 1
ATOM 750 C C . VAL A 1 97 ? -0.049 0.975 -10.729 1.00 91.88 97 VAL A C 1
ATOM 752 O O . VAL A 1 97 ? 0.696 0.091 -11.155 1.00 91.88 97 VAL A O 1
ATOM 755 N N . SER A 1 98 ? -0.654 1.869 -11.509 1.00 90.56 98 SER A N 1
ATOM 756 C CA . SER A 1 98 ? -0.432 1.971 -12.953 1.00 90.56 98 SER A CA 1
ATOM 757 C C . SER A 1 98 ? 0.849 2.741 -13.263 1.00 90.56 98 SER A C 1
ATOM 759 O O . SER A 1 98 ? 1.210 3.691 -12.568 1.00 90.56 98 SER A O 1
ATOM 761 N N . PHE A 1 99 ? 1.520 2.346 -14.336 1.00 85.44 99 PHE A N 1
ATOM 762 C CA . PHE A 1 99 ? 2.685 3.022 -14.882 1.00 85.44 99 PHE A CA 1
ATOM 763 C C . PHE A 1 99 ? 2.217 3.833 -16.095 1.00 85.44 99 PHE A C 1
ATOM 765 O O . PHE A 1 99 ? 1.960 3.275 -17.158 1.00 85.44 99 PHE A O 1
ATOM 772 N N . ASP A 1 100 ? 2.048 5.146 -15.938 1.00 70.38 100 ASP A N 1
ATOM 773 C CA . ASP A 1 100 ? 1.854 6.030 -17.097 1.00 70.38 100 ASP A CA 1
ATOM 774 C C . ASP A 1 100 ? 3.139 6.028 -17.955 1.00 70.38 100 ASP A C 1
ATOM 776 O O . ASP A 1 100 ? 4.227 5.830 -17.409 1.00 70.38 100 ASP A O 1
ATOM 780 N N . PRO A 1 101 ? 3.023 6.175 -19.288 1.00 55.66 101 PRO A N 1
ATOM 781 C CA . PRO A 1 101 ? 3.622 5.299 -20.299 1.00 55.66 101 PRO A CA 1
ATOM 782 C C . PRO A 1 101 ? 5.143 5.107 -20.195 1.00 55.66 101 PRO A C 1
ATOM 784 O O . PRO A 1 101 ? 5.851 5.993 -19.713 1.00 55.66 101 PRO A O 1
ATOM 787 N N . PRO A 1 102 ? 5.661 3.964 -20.699 1.00 51.75 102 PRO A N 1
ATOM 788 C CA . PRO A 1 102 ? 7.064 3.584 -20.566 1.00 51.75 102 PRO A CA 1
ATOM 789 C C . PRO A 1 102 ? 7.993 4.711 -21.035 1.00 51.75 102 PRO A C 1
ATOM 791 O O . PRO A 1 102 ? 7.667 5.389 -22.016 1.00 51.75 102 PRO A O 1
ATOM 794 N N . PRO A 1 103 ? 9.149 4.917 -20.371 1.00 50.53 103 PRO A N 1
ATOM 795 C CA . PRO A 1 103 ? 10.130 5.882 -20.842 1.00 50.53 103 PRO A CA 1
ATOM 796 C C . PRO A 1 103 ? 10.513 5.522 -22.285 1.00 50.53 103 PRO A C 1
ATOM 798 O O . PRO A 1 103 ? 11.042 4.440 -22.538 1.00 50.53 103 PRO A O 1
ATOM 801 N N . THR A 1 104 ? 10.165 6.409 -23.221 1.00 49.25 104 THR A N 1
ATOM 802 C CA . THR A 1 104 ? 10.556 6.354 -24.642 1.00 49.25 104 THR A CA 1
ATOM 803 C C . THR A 1 104 ? 12.062 6.349 -24.823 1.00 49.25 104 THR A C 1
ATOM 805 O O . THR A 1 104 ? 12.724 7.120 -24.089 1.00 49.25 104 THR A O 1
#

Foldseek 3Di:
DDDDDDDDDDDLDAVVNFKDWDKAFPDADPQQKTKMKIKIFGCDCAWKWKQWANDTDIHHHGRIDIDIDIDRDPLPDQWDWIWMAMDPRSDTDIDIDGDDDHDD

Secondary structure (DSSP, 8-state):
--------------HHHHEEEEEEEEEE-TTSEEEEEEEEEE-SSS-EEEEETTEEEEEPTT-EEEEEEEEE--TT-SEEEEEEEEGGGTEEEEEEEE-PSP--

Radius of gyration: 18.65 Å; chains: 1; bounding box: 59×19×58 Å

Sequence (104 aa):
MSETESHGKVVNATTKDLLDIDADLLSFDAACVTNIEIKIKNIADVEIPIKLDEKKLQLSPGELFSEVVTRKVSCEAEQVNFHLIGFNSFIDEIIIVSFDPPPT

pLDDT: mean 84.78, std 15.76, range [40.09, 97.56]